Protein AF-A6DS77-F1 (afdb_monomer_lite)

Secondary structure (DSSP, 8-state):
---------------TT-SS--HHHHBHHHHHHHHHHHHHHTTPPPPPPPTT---SS---B--GGGG-

Radius of gyration: 14.06 Å; chains: 1; bounding box: 41×30×29 Å

Foldseek 3Di:
DDPQDDDDDPFLDDDPPDPAGDQRVQWLQNVLCVVQSVCVRVVHDRDDRPPPRDDPVDTDGHDRVVVD

Structure (mmCIF, N/CA/C/O backbone):
data_AF-A6DS77-F1
#
_entry.id   AF-A6DS77-F1
#
loop_
_atom_site.group_PDB
_atom_site.id
_atom_site.type_symbol
_atom_s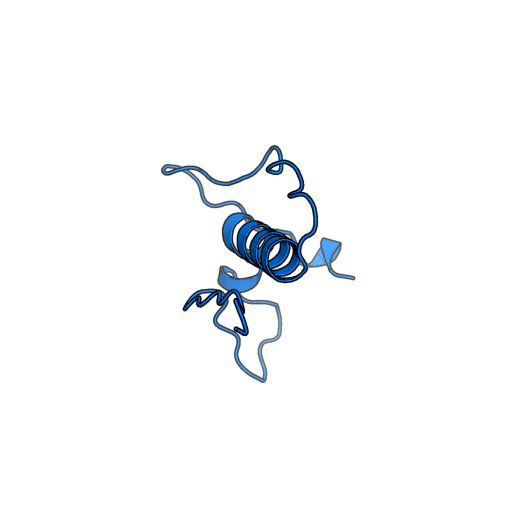ite.label_atom_id
_atom_site.label_alt_id
_atom_site.label_comp_id
_atom_site.label_asym_id
_atom_site.label_entity_id
_atom_site.label_seq_id
_atom_site.pdbx_PDB_ins_code
_atom_site.Cartn_x
_atom_site.Cartn_y
_atom_site.Cartn_z
_atom_site.occupancy
_atom_site.B_iso_or_equiv
_atom_site.auth_seq_id
_atom_site.auth_comp_id
_atom_site.auth_asym_id
_atom_site.auth_atom_id
_atom_site.pdbx_PDB_model_num
ATOM 1 N N . MET A 1 1 ? -28.558 3.715 12.564 1.00 43.78 1 MET A N 1
ATOM 2 C CA . MET A 1 1 ? -27.998 4.215 11.288 1.00 43.78 1 MET A CA 1
ATOM 3 C C . MET A 1 1 ? -26.618 3.603 11.115 1.00 43.78 1 MET A C 1
ATOM 5 O O . MET A 1 1 ? -25.757 3.864 11.948 1.00 43.78 1 MET A O 1
ATOM 9 N N . ALA A 1 2 ? -26.423 2.743 10.116 1.00 52.50 2 ALA A N 1
ATOM 10 C CA . ALA A 1 2 ? -25.116 2.153 9.843 1.00 52.50 2 ALA A CA 1
ATOM 11 C C . ALA A 1 2 ? -24.215 3.218 9.200 1.00 52.50 2 ALA A C 1
ATOM 13 O O . ALA A 1 2 ? -24.404 3.579 8.043 1.00 52.50 2 ALA A O 1
ATOM 14 N N . ARG A 1 3 ? -23.266 3.763 9.966 1.00 76.94 3 ARG A N 1
ATOM 15 C CA . ARG A 1 3 ? -22.206 4.643 9.455 1.00 76.94 3 ARG A CA 1
ATOM 16 C C . ARG A 1 3 ? -21.014 3.777 9.057 1.00 76.94 3 ARG A C 1
ATOM 18 O O . ARG A 1 3 ? -19.992 3.783 9.730 1.00 76.94 3 ARG A O 1
ATOM 25 N N . GLY A 1 4 ? -21.200 2.956 8.026 1.00 83.62 4 GLY A N 1
ATOM 26 C CA . GLY A 1 4 ? -20.099 2.196 7.442 1.00 83.62 4 GLY A CA 1
ATOM 27 C C . GLY A 1 4 ? -19.119 3.151 6.765 1.00 83.62 4 GLY A C 1
ATOM 28 O O . GLY A 1 4 ? -19.540 4.087 6.086 1.00 83.62 4 GLY A O 1
ATOM 29 N N . GLN A 1 5 ? -17.825 2.935 6.966 1.00 89.56 5 GLN A N 1
ATOM 30 C CA . GLN A 1 5 ? -16.785 3.623 6.208 1.00 89.56 5 GLN A CA 1
ATOM 31 C C . GLN A 1 5 ? -16.469 2.797 4.955 1.00 89.56 5 GLN A C 1
ATOM 33 O O . GLN A 1 5 ? -16.536 1.569 4.985 1.00 89.56 5 GLN A O 1
ATOM 38 N N . VAL A 1 6 ? -16.145 3.464 3.847 1.00 93.25 6 VAL A N 1
ATOM 39 C CA . VAL A 1 6 ? -15.795 2.813 2.577 1.00 93.25 6 VAL A CA 1
ATOM 40 C C . VAL A 1 6 ? -14.488 3.403 2.070 1.00 93.25 6 VAL A C 1
ATOM 42 O O . VAL A 1 6 ? -14.323 4.621 2.041 1.00 93.25 6 VAL A O 1
ATOM 45 N N . TYR A 1 7 ? -13.571 2.532 1.659 1.00 94.69 7 TYR A N 1
ATOM 46 C CA . TYR A 1 7 ? -12.350 2.887 0.945 1.00 94.69 7 TYR A CA 1
ATOM 47 C C . TYR A 1 7 ? -12.357 2.198 -0.417 1.00 94.69 7 TYR A C 1
ATOM 49 O O . TYR A 1 7 ? -12.629 1.001 -0.501 1.00 94.69 7 TYR A O 1
ATOM 57 N N . ASN A 1 8 ? -12.038 2.943 -1.474 1.00 95.75 8 ASN A N 1
ATOM 58 C CA . ASN A 1 8 ? -11.864 2.411 -2.818 1.00 95.75 8 ASN A CA 1
ATOM 59 C C . ASN A 1 8 ? -10.512 2.854 -3.387 1.00 95.75 8 ASN A C 1
ATOM 61 O O . ASN A 1 8 ? -10.061 3.976 -3.166 1.00 95.75 8 ASN A O 1
ATOM 65 N N . SER A 1 9 ? -9.872 1.970 -4.146 1.00 93.94 9 SER A N 1
ATOM 66 C CA . SER A 1 9 ? -8.607 2.245 -4.822 1.00 93.94 9 SER A CA 1
ATOM 67 C C . SER A 1 9 ? -8.547 1.476 -6.130 1.00 93.94 9 SER A C 1
ATOM 69 O O . SER A 1 9 ? -9.049 0.358 -6.218 1.00 93.94 9 SER A O 1
ATOM 71 N N . THR A 1 10 ? -7.929 2.080 -7.141 1.00 94.88 10 THR A N 1
ATOM 72 C CA . THR A 1 10 ? -7.630 1.452 -8.436 1.00 94.88 10 THR A CA 1
ATOM 73 C C . THR A 1 10 ? -6.163 1.023 -8.546 1.00 94.88 10 THR A C 1
ATOM 75 O O . THR A 1 10 ? -5.739 0.515 -9.583 1.00 94.88 10 THR A O 1
ATOM 78 N N . TYR A 1 11 ? -5.372 1.229 -7.488 1.00 94.06 11 TYR A N 1
ATOM 79 C CA . TYR A 1 11 ? -3.965 0.838 -7.423 1.00 94.06 11 TYR A CA 1
ATOM 80 C C . TYR A 1 11 ? -3.788 -0.636 -7.039 1.00 94.06 11 TYR A C 1
ATOM 82 O O . TYR A 1 11 ? -4.718 -1.285 -6.567 1.00 94.06 11 TYR A O 1
ATOM 90 N N . GLY A 1 12 ? -2.567 -1.153 -7.212 1.00 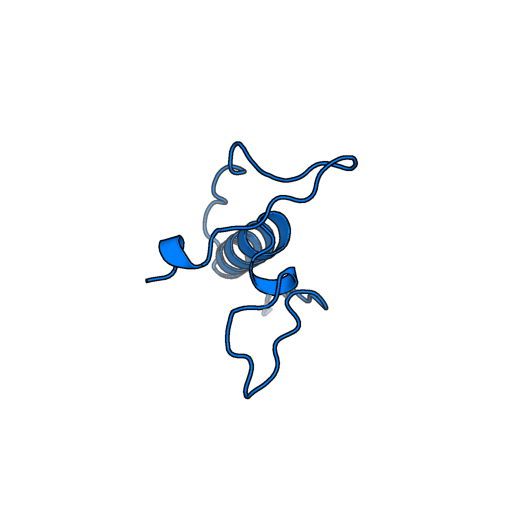91.25 12 GLY A N 1
ATOM 91 C CA . GLY A 1 12 ? -2.229 -2.525 -6.816 1.00 91.25 12 GLY A CA 1
ATOM 92 C C . GLY A 1 12 ? -2.649 -3.588 -7.825 1.00 91.25 12 GLY A C 1
ATOM 93 O O . GLY A 1 12 ? -2.983 -4.705 -7.446 1.00 91.25 12 GLY A O 1
ATOM 94 N N . HIS A 1 13 ? -2.656 -3.242 -9.111 1.00 90.88 13 HIS A N 1
ATOM 95 C CA . HIS A 1 13 ? -3.007 -4.174 -10.173 1.00 90.88 13 HIS A CA 1
ATOM 96 C C . HIS A 1 13 ? -2.143 -5.444 -10.122 1.00 90.88 13 HIS A C 1
ATOM 98 O O . HIS A 1 13 ? -0.914 -5.353 -10.133 1.00 90.88 13 HIS A O 1
ATOM 104 N N . TYR A 1 14 ? -2.790 -6.610 -10.078 1.00 90.81 14 TYR A N 1
ATOM 105 C CA . TYR A 1 14 ? -2.160 -7.923 -9.947 1.00 90.81 14 TYR A CA 1
ATOM 106 C C . TYR A 1 14 ? -2.832 -8.920 -10.896 1.00 90.81 14 TYR A C 1
ATOM 108 O O . TYR A 1 14 ? -4.060 -8.974 -10.965 1.00 90.81 14 TYR A O 1
ATOM 116 N N . TRP A 1 15 ? -2.034 -9.727 -11.598 1.00 86.38 15 TRP A N 1
ATOM 117 C CA 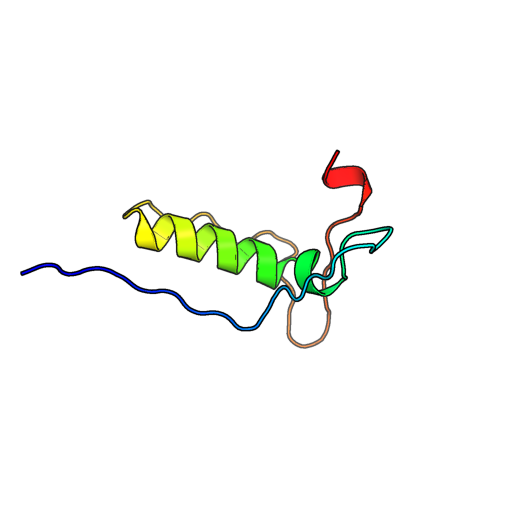. TRP A 1 15 ? -2.517 -10.765 -12.512 1.00 86.38 15 TRP A CA 1
ATOM 118 C C . TRP A 1 15 ? -2.050 -12.151 -12.089 1.00 86.38 15 TRP A C 1
ATOM 120 O O . TRP A 1 15 ? -0.960 -12.325 -11.545 1.00 86.38 15 TRP A O 1
ATOM 130 N N . HIS A 1 16 ? -2.861 -13.155 -12.415 1.00 86.75 16 HIS A N 1
ATOM 131 C CA . HIS A 1 16 ? -2.468 -14.549 -12.280 1.00 86.75 16 HIS A CA 1
ATOM 132 C C . HIS A 1 16 ? -1.287 -14.885 -13.208 1.00 86.75 16 HIS A C 1
ATOM 134 O O . HIS A 1 16 ? -1.230 -14.420 -14.345 1.00 86.75 16 HIS A O 1
ATOM 140 N N . GLY A 1 17 ? -0.357 -15.715 -12.728 1.00 86.38 17 GLY A N 1
ATOM 141 C CA . GLY A 1 17 ? 0.789 -16.197 -13.509 1.00 86.38 17 GLY A CA 1
ATOM 142 C C . GLY A 1 17 ? 2.016 -15.278 -13.509 1.00 86.38 17 GLY A C 1
ATOM 143 O O . GLY A 1 17 ? 3.006 -15.583 -14.176 1.00 86.38 17 GLY A O 1
ATOM 144 N N . LEU A 1 18 ? 1.994 -14.175 -12.757 1.00 84.38 18 LEU A N 1
ATOM 145 C CA . LEU A 1 18 ? 3.189 -13.361 -12.554 1.00 84.38 18 LEU A CA 1
ATOM 146 C C . LEU A 1 18 ? 4.210 -14.117 -11.697 1.00 84.38 18 LEU A C 1
ATOM 148 O O . LEU A 1 18 ? 3.883 -14.674 -10.655 1.00 84.38 18 LEU A O 1
ATOM 152 N N . LYS A 1 19 ? 5.473 -14.117 -12.139 1.00 83.12 19 LYS A N 1
ATOM 153 C CA . LYS A 1 19 ? 6.584 -14.770 -11.420 1.00 83.12 19 LYS A CA 1
ATOM 154 C C . LYS A 1 19 ? 7.015 -14.016 -10.161 1.00 83.12 19 LYS A C 1
ATOM 156 O O . LYS A 1 19 ? 7.739 -14.565 -9.340 1.00 83.12 19 LYS A O 1
ATOM 161 N N . GLN A 1 20 ? 6.658 -12.739 -10.078 1.00 84.88 20 GLN A N 1
ATOM 162 C CA . GLN A 1 20 ? 7.033 -11.812 -9.020 1.00 84.88 20 GLN A CA 1
ATOM 163 C C . GLN A 1 20 ? 5.916 -10.792 -8.850 1.00 84.88 20 GLN A C 1
ATOM 165 O O . GLN A 1 20 ? 5.204 -10.484 -9.812 1.00 84.88 20 GLN A O 1
ATOM 170 N N . ASP A 1 21 ? 5.816 -10.219 -7.656 1.00 87.69 21 ASP A N 1
ATOM 171 C CA . ASP A 1 21 ? 4.824 -9.188 -7.399 1.00 87.69 21 ASP A CA 1
ATOM 172 C C . ASP A 1 21 ? 5.068 -7.943 -8.273 1.00 87.69 21 ASP A C 1
ATOM 174 O O . ASP A 1 21 ? 6.204 -7.454 -8.364 1.00 87.69 21 ASP A O 1
ATOM 178 N N . PRO A 1 22 ? 4.013 -7.394 -8.906 1.00 91.44 22 PRO A N 1
ATOM 179 C CA . PRO A 1 22 ? 4.100 -6.173 -9.691 1.00 91.44 22 PRO A CA 1
ATOM 180 C C . PRO A 1 22 ? 4.648 -4.999 -8.881 1.00 91.44 22 PRO A C 1
ATOM 182 O O . PRO A 1 22 ? 4.336 -4.833 -7.700 1.00 91.44 22 PRO A O 1
ATOM 185 N N . ALA A 1 23 ? 5.353 -4.088 -9.554 1.00 91.62 23 ALA A N 1
ATOM 186 C CA . ALA A 1 23 ? 5.820 -2.841 -8.948 1.00 91.62 23 ALA A CA 1
ATOM 187 C C . ALA A 1 23 ? 4.681 -2.039 -8.285 1.00 91.62 23 ALA A C 1
ATOM 189 O O . ALA A 1 23 ? 4.873 -1.473 -7.215 1.00 91.62 23 ALA A O 1
ATOM 190 N N . GLY A 1 24 ? 3.474 -2.046 -8.865 1.00 92.06 24 GLY A N 1
ATOM 191 C CA . GLY A 1 24 ? 2.306 -1.377 -8.282 1.00 92.06 24 GLY A CA 1
ATOM 192 C C . GLY A 1 24 ? 1.884 -1.942 -6.921 1.00 92.06 24 GLY A C 1
ATOM 193 O O . GLY A 1 24 ? 1.502 -1.175 -6.044 1.00 92.06 24 GLY A O 1
ATOM 194 N N . VAL A 1 25 ? 2.010 -3.257 -6.720 1.00 92.69 25 VAL A N 1
ATOM 195 C CA . VAL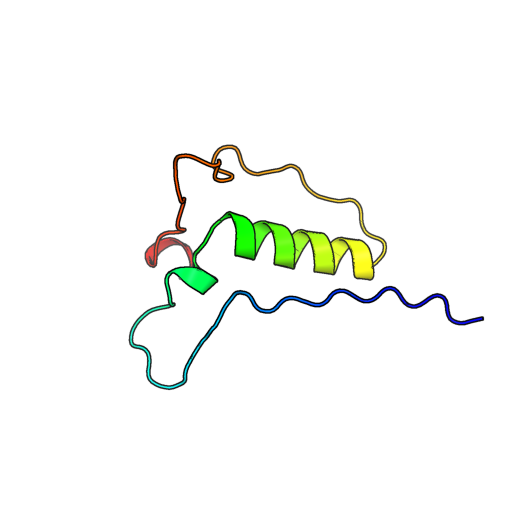 A 1 25 ? 1.729 -3.929 -5.436 1.00 92.69 25 VAL A CA 1
ATOM 196 C C . VAL A 1 25 ? 2.886 -3.747 -4.453 1.00 92.69 25 VAL A C 1
ATOM 198 O O . VAL A 1 25 ? 2.679 -3.620 -3.248 1.00 92.69 25 VAL A O 1
ATOM 201 N N . ARG A 1 26 ? 4.116 -3.668 -4.964 1.00 93.75 26 ARG A N 1
ATOM 202 C CA . ARG A 1 26 ? 5.332 -3.423 -4.175 1.00 93.75 26 ARG A CA 1
ATOM 203 C C . ARG A 1 26 ? 5.538 -1.960 -3.784 1.00 93.75 26 ARG A C 1
ATOM 205 O O . ARG A 1 26 ? 6.414 -1.671 -2.973 1.00 93.75 26 ARG A O 1
ATOM 212 N N . CYS A 1 27 ? 4.782 -1.034 -4.367 1.00 95.38 27 CYS A N 1
ATOM 213 C CA . CYS A 1 27 ? 4.906 0.393 -4.098 1.00 95.38 27 CYS A CA 1
ATOM 214 C C . CYS A 1 27 ? 4.644 0.693 -2.618 1.00 95.38 27 CYS A C 1
ATOM 216 O O . CYS A 1 27 ? 3.592 0.348 -2.076 1.00 95.38 27 CYS A O 1
ATOM 218 N N . VAL A 1 28 ? 5.587 1.384 -1.975 1.00 96.44 28 VAL A N 1
ATOM 219 C CA . VAL A 1 28 ? 5.511 1.718 -0.547 1.00 96.44 28 VAL A CA 1
ATOM 220 C C . VAL A 1 28 ? 4.277 2.558 -0.236 1.00 96.44 28 VAL A C 1
ATOM 222 O O . VAL A 1 28 ? 3.607 2.310 0.768 1.00 96.44 28 VAL A O 1
ATOM 225 N N . ALA A 1 29 ? 3.928 3.508 -1.110 1.00 96.06 29 ALA A N 1
ATOM 226 C CA . ALA A 1 29 ? 2.710 4.295 -0.945 1.00 96.06 29 ALA A CA 1
ATOM 227 C C . ALA A 1 29 ? 1.456 3.426 -1.029 1.00 96.06 29 ALA A C 1
ATOM 229 O O . ALA A 1 29 ? 0.592 3.547 -0.168 1.00 96.06 29 ALA A O 1
ATOM 230 N N . PHE A 1 30 ? 1.372 2.517 -2.007 1.00 95.94 30 PHE A N 1
ATOM 231 C CA . PHE A 1 30 ? 0.214 1.634 -2.141 1.00 95.94 30 PHE A CA 1
ATOM 232 C C . PHE A 1 30 ? 0.020 0.767 -0.893 1.00 95.94 30 PHE A C 1
ATOM 234 O O . PHE A 1 30 ? -1.062 0.775 -0.310 1.00 95.94 30 PHE A O 1
ATOM 241 N N . GLN A 1 31 ? 1.073 0.084 -0.437 1.00 95.25 31 GLN A N 1
ATOM 242 C CA . GLN A 1 31 ? 0.993 -0.773 0.747 1.00 95.25 31 GLN A CA 1
ATOM 243 C C . GLN A 1 31 ? 0.648 0.024 2.008 1.00 95.25 31 GLN A C 1
ATOM 245 O O . GLN A 1 31 ? -0.232 -0.372 2.773 1.00 95.25 31 GLN A O 1
ATOM 250 N N . THR A 1 32 ? 1.283 1.185 2.199 1.00 96.50 32 THR A N 1
ATOM 251 C CA . THR A 1 32 ? 0.999 2.068 3.340 1.00 96.50 32 THR A CA 1
ATOM 252 C C . THR A 1 32 ? -0.451 2.544 3.312 1.00 96.50 32 THR A C 1
ATOM 254 O O . THR A 1 32 ? -1.147 2.460 4.321 1.00 96.50 32 THR A O 1
ATOM 257 N N . SER A 1 33 ? -0.945 3.014 2.165 1.00 96.00 33 SER A N 1
ATOM 258 C CA . SER A 1 33 ? -2.331 3.462 2.015 1.00 96.00 33 SER A CA 1
ATOM 259 C C . SER A 1 33 ? -3.329 2.330 2.242 1.00 96.00 33 SER A C 1
ATOM 261 O O . SER A 1 33 ? -4.317 2.545 2.937 1.00 96.00 33 SER A O 1
ATOM 263 N N . PHE A 1 34 ? -3.063 1.131 1.722 1.00 95.88 34 PHE A N 1
ATOM 264 C CA . PHE A 1 34 ? -3.931 -0.033 1.895 1.00 95.88 34 PHE A CA 1
ATOM 265 C C . PHE A 1 34 ? -4.051 -0.450 3.369 1.00 95.88 34 PHE A C 1
ATOM 267 O O . PHE A 1 34 ? -5.160 -0.641 3.879 1.00 95.88 34 PHE A O 1
ATOM 274 N N . ILE A 1 35 ? -2.928 -0.510 4.093 1.00 95.88 35 ILE A N 1
ATOM 275 C CA . ILE A 1 35 ? -2.913 -0.847 5.524 1.00 95.88 35 ILE A CA 1
ATOM 276 C C . ILE A 1 35 ? -3.593 0.254 6.345 1.00 95.88 35 ILE A C 1
ATOM 278 O O . ILE A 1 35 ? -4.454 -0.043 7.174 1.00 95.88 35 ILE A O 1
ATOM 282 N N . ARG A 1 36 ? -3.267 1.532 6.105 1.00 97.06 36 ARG A N 1
ATOM 283 C CA . ARG A 1 36 ? -3.892 2.658 6.823 1.00 97.06 36 ARG A CA 1
ATOM 284 C C . ARG A 1 36 ? -5.392 2.732 6.573 1.00 97.06 36 ARG A C 1
ATOM 286 O O . ARG A 1 36 ? -6.138 2.930 7.525 1.00 97.06 36 ARG A O 1
ATOM 293 N N . ALA A 1 37 ? -5.838 2.527 5.335 1.00 96.50 37 ALA A N 1
ATOM 294 C CA . ALA A 1 37 ? -7.256 2.462 5.007 1.00 96.50 37 ALA A CA 1
ATOM 295 C C . ALA A 1 37 ? -7.944 1.317 5.756 1.00 96.50 37 ALA A C 1
ATOM 297 O O . ALA A 1 37 ? -8.972 1.536 6.385 1.00 96.50 37 ALA A O 1
ATOM 298 N N . THR A 1 38 ? -7.345 0.126 5.780 1.00 95.88 38 THR A N 1
ATOM 299 C CA . THR A 1 38 ? -7.895 -1.022 6.518 1.00 95.88 38 THR A CA 1
ATOM 300 C C . THR A 1 38 ? -8.022 -0.730 8.016 1.00 95.88 38 THR A C 1
ATOM 302 O O . THR A 1 38 ? -9.047 -1.034 8.621 1.00 95.88 38 THR A O 1
ATOM 305 N N . ARG A 1 39 ? -7.020 -0.075 8.617 1.00 96.19 39 ARG A N 1
ATOM 306 C CA . ARG A 1 39 ? -7.066 0.345 10.028 1.00 96.19 39 ARG A CA 1
ATOM 307 C C . ARG A 1 39 ? -8.144 1.393 10.283 1.00 96.19 39 ARG A C 1
ATOM 309 O O . ARG A 1 39 ? -8.896 1.245 11.239 1.00 96.19 39 ARG A O 1
ATOM 316 N N . PHE A 1 40 ? -8.262 2.388 9.403 1.00 94.81 40 PHE A N 1
ATOM 317 C CA . PHE A 1 40 ? -9.326 3.388 9.464 1.00 94.81 40 PHE A CA 1
ATOM 318 C C . PHE A 1 40 ? -10.708 2.731 9.449 1.00 94.81 40 PHE A C 1
ATOM 320 O O . PHE A 1 40 ? -11.498 2.989 10.349 1.00 94.81 40 PHE A O 1
ATOM 327 N N . LEU A 1 41 ? -10.954 1.824 8.495 1.00 95.25 41 LEU A N 1
ATOM 328 C CA . LEU A 1 41 ? -12.213 1.079 8.375 1.00 95.25 41 LEU A CA 1
ATOM 329 C C . LEU A 1 41 ? -12.525 0.215 9.607 1.00 95.25 41 LEU A C 1
ATOM 331 O O . LEU A 1 41 ? -13.691 -0.035 9.904 1.00 95.25 41 LEU A O 1
ATOM 335 N N . ALA A 1 42 ? -11.494 -0.242 10.318 1.00 94.44 42 ALA A N 1
ATOM 336 C CA . ALA A 1 42 ? -11.619 -1.002 11.557 1.00 94.44 42 ALA A CA 1
ATOM 337 C C . ALA A 1 42 ? -11.755 -0.118 12.816 1.00 94.44 42 ALA A C 1
ATOM 339 O O . ALA A 1 42 ? -11.833 -0.653 13.920 1.00 94.44 42 ALA A O 1
ATOM 340 N N . GLY A 1 43 ? -11.756 1.214 12.682 1.00 94.38 43 GLY A N 1
ATOM 341 C CA . GLY A 1 43 ? -11.774 2.140 13.819 1.00 94.38 43 GLY A CA 1
ATOM 342 C C . GLY A 1 43 ? -10.492 2.109 14.658 1.00 94.38 43 GLY A C 1
ATOM 343 O O . GLY A 1 43 ? -10.529 2.408 15.848 1.00 94.38 43 GLY A O 1
ATOM 344 N N . LEU A 1 44 ? -9.368 1.708 14.058 1.00 95.44 44 LEU A N 1
ATOM 345 C CA . LEU A 1 44 ? -8.065 1.630 14.710 1.00 95.44 44 LEU A CA 1
ATOM 346 C C . LEU A 1 44 ? -7.222 2.870 14.406 1.00 95.44 44 LEU A C 1
ATOM 348 O O . LEU A 1 44 ? -7.271 3.423 13.307 1.00 95.44 44 LEU A O 1
ATOM 352 N N . GLU A 1 45 ? -6.359 3.229 15.356 1.00 96.56 45 GLU A N 1
ATOM 353 C CA . GLU A 1 45 ? -5.370 4.294 15.180 1.00 96.56 45 GLU A CA 1
ATOM 354 C C . GLU A 1 45 ? -4.474 4.045 13.966 1.00 96.56 45 GLU A C 1
ATOM 356 O O . GLU A 1 45 ? -4.042 2.915 13.707 1.00 96.56 45 GLU A O 1
ATOM 361 N N . LEU A 1 46 ? -4.157 5.104 13.225 1.00 96.06 46 LEU A N 1
ATOM 362 C CA . LEU A 1 46 ? -3.275 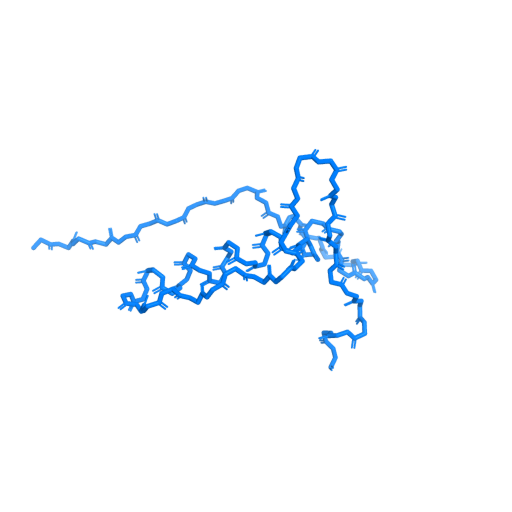5.011 12.067 1.00 96.06 46 LEU A CA 1
ATOM 363 C C . LEU A 1 46 ? -1.818 4.899 12.516 1.00 96.06 46 LEU A C 1
ATOM 365 O O . LEU A 1 46 ? -1.375 5.608 13.411 1.00 96.06 46 LEU A O 1
ATOM 369 N N . HIS A 1 47 ? -1.060 4.029 11.853 1.00 91.00 47 HIS A N 1
ATOM 370 C CA . HIS A 1 47 ? 0.387 3.984 12.040 1.00 91.00 47 HIS A CA 1
ATOM 371 C C . HIS A 1 47 ? 1.074 5.153 11.320 1.00 91.00 47 HIS A C 1
ATOM 373 O O . HIS A 1 47 ? 0.523 5.728 10.371 1.00 91.00 47 HIS A O 1
ATOM 379 N N . GLU A 1 48 ? 2.283 5.481 11.775 1.00 95.44 48 GLU A N 1
ATOM 380 C CA . GLU A 1 48 ? 3.121 6.504 11.158 1.00 95.44 48 GLU A CA 1
ATOM 381 C C . GLU A 1 48 ? 3.478 6.147 9.712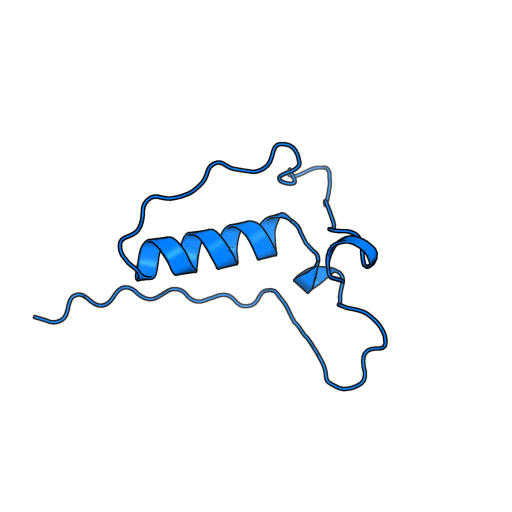 1.00 95.44 48 GLU A C 1
ATOM 383 O O . GLU A 1 48 ? 3.524 4.975 9.315 1.00 95.44 48 GLU A O 1
ATOM 388 N N . LEU A 1 49 ? 3.741 7.184 8.915 1.00 95.50 49 LEU A N 1
ATOM 389 C CA . LEU A 1 49 ? 4.291 6.992 7.582 1.00 95.50 49 LEU A CA 1
ATOM 390 C C . LEU A 1 49 ? 5.696 6.388 7.694 1.00 95.50 49 LEU A C 1
ATOM 392 O O . LEU A 1 49 ? 6.485 6.830 8.533 1.00 95.50 49 LEU A O 1
ATOM 396 N N . PRO A 1 50 ? 6.038 5.401 6.852 1.00 95.06 50 PRO A N 1
ATOM 397 C CA . PRO A 1 50 ? 7.392 4.882 6.830 1.00 95.06 50 PRO A CA 1
ATOM 398 C C . PRO A 1 50 ? 8.365 5.978 6.375 1.00 95.06 50 PRO A C 1
ATOM 400 O O . PRO A 1 50 ? 8.010 6.852 5.583 1.00 95.06 50 PRO A O 1
ATOM 403 N N . LYS A 1 51 ? 9.614 5.915 6.850 1.00 95.31 51 LYS A N 1
ATOM 404 C CA . LYS A 1 51 ? 10.663 6.899 6.508 1.00 95.31 51 LYS A CA 1
ATOM 405 C C . LYS A 1 51 ? 10.939 6.988 5.008 1.00 95.31 51 LYS A C 1
ATOM 407 O O . LYS A 1 51 ? 11.440 7.999 4.535 1.00 95.31 51 LYS A O 1
ATOM 412 N N . ASP A 1 52 ? 10.625 5.924 4.282 1.00 94.75 52 ASP A N 1
ATOM 413 C CA . ASP A 1 52 ? 10.781 5.811 2.842 1.00 94.75 52 ASP A CA 1
ATOM 414 C C . ASP A 1 52 ? 9.443 5.888 2.095 1.00 94.75 52 ASP A C 1
ATOM 416 O O . ASP A 1 52 ? 9.299 5.341 1.002 1.00 94.75 52 ASP A O 1
ATOM 420 N N . PHE A 1 53 ? 8.442 6.558 2.670 1.00 96.12 53 PHE A N 1
ATOM 421 C CA . PHE A 1 53 ? 7.253 6.914 1.910 1.00 96.12 53 PHE A CA 1
ATOM 422 C C . PHE A 1 53 ? 7.667 7.775 0.700 1.00 96.12 53 PHE A C 1
ATOM 424 O O . PHE A 1 53 ? 8.433 8.728 0.869 1.00 96.12 53 PHE A O 1
ATOM 431 N N . PRO A 1 54 ? 7.214 7.438 -0.521 1.00 95.94 54 PRO A N 1
ATOM 432 C CA . PRO A 1 54 ? 7.680 8.100 -1.732 1.00 95.94 54 PRO A CA 1
ATOM 433 C C . PRO A 1 54 ? 7.218 9.557 -1.793 1.00 95.94 54 PRO A C 1
ATOM 435 O O . PRO A 1 54 ? 6.224 9.946 -1.175 1.00 95.94 54 PRO A O 1
ATOM 438 N N . ASN A 1 55 ? 7.932 10.351 -2.582 1.00 95.25 55 ASN A N 1
ATOM 439 C CA . ASN A 1 55 ? 7.597 11.743 -2.863 1.00 95.25 55 ASN A CA 1
ATOM 440 C C . ASN A 1 55 ? 7.347 11.930 -4.371 1.00 95.25 55 ASN A C 1
ATOM 442 O O . ASN A 1 55 ? 7.287 10.961 -5.126 1.00 95.25 55 ASN A O 1
ATOM 446 N N . VAL A 1 56 ? 7.158 13.176 -4.808 1.00 95.31 56 VAL A N 1
ATOM 447 C CA . VAL A 1 56 ? 6.862 13.492 -6.217 1.00 95.31 56 VAL A CA 1
ATOM 448 C C . VAL A 1 56 ? 8.023 13.199 -7.173 1.00 95.31 56 VAL A C 1
ATOM 450 O O . VAL A 1 56 ? 7.795 13.046 -8.368 1.00 95.31 56 VAL A O 1
ATOM 453 N N . GLU A 1 57 ? 9.247 13.119 -6.658 1.00 96.31 57 GLU A N 1
ATOM 454 C CA . GLU A 1 57 ? 10.472 12.917 -7.434 1.00 96.31 57 GLU A CA 1
ATOM 455 C C . GLU A 1 57 ? 10.874 11.438 -7.492 1.00 96.31 57 GLU A C 1
ATOM 457 O O . GLU A 1 57 ? 11.483 11.004 -8.469 1.00 96.31 57 GLU A O 1
ATOM 462 N N . GLU A 1 58 ? 10.530 10.645 -6.469 1.00 95.94 58 GLU A N 1
ATOM 463 C CA . GLU A 1 58 ? 11.036 9.282 -6.322 1.00 95.94 58 GLU A CA 1
ATOM 464 C C . GLU A 1 58 ? 9.976 8.255 -5.896 1.00 95.94 58 GLU A C 1
ATOM 466 O O . GLU A 1 58 ? 9.327 8.368 -4.852 1.00 95.94 58 GLU A O 1
ATOM 471 N N . VAL A 1 59 ? 9.890 7.169 -6.674 1.00 94.62 59 VAL A N 1
ATOM 472 C CA . VAL A 1 59 ? 9.100 5.973 -6.353 1.00 94.62 59 VAL A CA 1
ATOM 473 C C . VAL A 1 59 ? 9.924 5.007 -5.503 1.00 94.62 59 VAL A C 1
ATOM 475 O O . VAL A 1 59 ? 11.031 4.621 -5.872 1.00 94.62 59 VAL A O 1
ATOM 478 N N . LYS A 1 60 ? 9.342 4.538 -4.397 1.00 96.44 60 LYS A N 1
ATOM 479 C CA . LYS A 1 60 ? 9.936 3.531 -3.510 1.00 96.44 60 LYS A CA 1
ATOM 480 C C . LYS A 1 60 ? 9.180 2.211 -3.625 1.00 96.44 60 LYS A C 1
ATOM 482 O O . LYS A 1 60 ? 7.948 2.189 -3.544 1.00 96.44 60 LYS A O 1
ATOM 487 N N . LEU A 1 61 ? 9.915 1.113 -3.807 1.00 95.06 61 LEU A N 1
ATOM 488 C CA . LEU A 1 61 ? 9.376 -0.244 -3.922 1.00 95.06 61 LEU A CA 1
ATOM 489 C C . LEU A 1 61 ? 9.958 -1.133 -2.818 1.00 95.06 61 LEU A C 1
ATOM 491 O O . LEU A 1 61 ? 11.171 -1.150 -2.625 1.00 95.06 61 LEU A O 1
ATOM 495 N N . ARG A 1 62 ? 9.115 -1.923 -2.149 1.00 92.50 62 ARG A N 1
ATOM 496 C CA . ARG A 1 62 ? 9.556 -3.013 -1.264 1.00 92.50 62 ARG A CA 1
ATOM 497 C C . ARG A 1 62 ? 10.281 -4.080 -2.077 1.00 92.50 62 ARG A C 1
ATOM 499 O O . ARG A 1 62 ? 9.937 -4.317 -3.245 1.00 92.50 62 ARG A O 1
ATOM 506 N N . SER A 1 63 ? 11.305 -4.701 -1.507 1.00 83.38 63 SER A N 1
ATOM 507 C CA . SER A 1 63 ? 12.032 -5.777 -2.180 1.00 83.38 63 SER A CA 1
ATOM 508 C C . SER A 1 63 ? 11.208 -7.069 -2.184 1.00 83.38 63 SER A C 1
ATOM 510 O O . SER A 1 63 ? 10.332 -7.269 -1.348 1.00 83.38 63 SER A O 1
ATOM 512 N N . LEU A 1 64 ? 11.485 -7.961 -3.136 1.00 68.50 64 LEU A N 1
ATOM 513 C CA . LEU A 1 64 ? 10.820 -9.270 -3.199 1.00 68.50 64 LEU A CA 1
ATOM 514 C C . LEU A 1 64 ? 11.291 -10.226 -2.091 1.00 68.50 64 LEU A C 1
ATOM 516 O O . LEU A 1 64 ? 10.622 -11.210 -1.814 1.00 68.50 64 LEU A O 1
ATOM 520 N N . SER A 1 65 ? 12.436 -9.945 -1.464 1.00 60.12 65 SER A N 1
ATOM 521 C CA . SER A 1 65 ? 12.988 -10.729 -0.354 1.00 60.12 65 SER A CA 1
ATOM 522 C C . SER A 1 65 ? 12.364 -10.403 1.002 1.00 60.12 65 SER A C 1
ATOM 524 O O . SER A 1 65 ? 12.492 -11.200 1.918 1.00 60.12 65 SER A O 1
ATOM 526 N N . GLU A 1 66 ? 11.703 -9.251 1.142 1.00 52.81 66 GLU A N 1
ATOM 527 C CA . GLU A 1 66 ? 11.060 -8.806 2.392 1.00 52.81 66 GLU A CA 1
ATOM 528 C C . GLU A 1 66 ? 9.622 -9.334 2.557 1.00 52.81 66 GLU A C 1
ATOM 530 O O . GLU A 1 66 ? 8.960 -9.011 3.540 1.00 52.81 66 GLU A O 1
ATOM 535 N N . LEU A 1 67 ? 9.126 -10.111 1.588 1.00 47.66 67 LEU A N 1
ATOM 536 C CA . LEU A 1 67 ? 7.773 -10.683 1.571 1.00 47.66 67 LEU A CA 1
ATOM 537 C C . LEU A 1 67 ? 7.757 -12.205 1.814 1.00 47.66 67 LEU A C 1
ATOM 539 O O . LEU A 1 67 ? 6.686 -12.806 1.742 1.00 47.66 67 LEU A O 1
ATOM 543 N N . ASN A 1 68 ? 8.925 -12.804 2.090 1.00 38.25 68 ASN A N 1
ATOM 544 C CA . ASN A 1 68 ? 9.087 -14.217 2.452 1.00 38.25 68 ASN A CA 1
ATOM 545 C C . ASN A 1 68 ? 9.282 -14.382 3.959 1.00 38.25 68 ASN A C 1
ATOM 547 O O . ASN A 1 68 ? 10.139 -13.656 4.512 1.00 38.25 68 ASN A O 1
#

pLDDT: mean 88.74, std 13.46, range [38.25, 97.06]

Organism: NCBI:txid313628

Sequence (68 aa):
MARGQVYNSTYGHYWHGLKQDPAGVRCVAFQTSFIRATRFLAGLELHELPKDFPNVEEVKLRSLSELN